Protein AF-A0A8S2SBJ3-F1 (afdb_monomer)

Mean predicted aligned error: 11.79 Å

Organism: NCBI:txid392030

Radius of gyration: 20.08 Å; Cα contacts (8 Å, |Δi|>4): 107; chains: 1; bounding box: 39×30×54 Å

Secondary structure (DSSP, 8-state):
---STTTTTPPPTTPEEEES-SSS-S-EEEEPPTTEESTTS-EETT-----HHHHHTTT--TTS-GGGSPPS--

Solvent-accessible surface area (backbone atoms only — not comparable to full-atom values): 4659 Å² total; per-residue (Å²): 135,60,48,30,68,88,51,80,42,43,34,33,86,80,21,48,62,46,60,82,37,95,87,72,42,85,47,52,48,43,51,52,44,91,60,34,36,67,81,27,18,76,42,50,69,88,61,78,78,71,48,69,61,69,65,43,53,80,57,53,55,92,88,51,60,79,92,72,50,68,77,91,72,133

Structure (mmCIF, N/CA/C/O backbone):
data_AF-A0A8S2SBJ3-F1
#
_entry.id   AF-A0A8S2SBJ3-F1
#
loop_
_atom_site.group_PDB
_atom_site.id
_atom_site.type_symbol
_atom_site.label_atom_id
_atom_site.label_alt_id
_atom_site.label_comp_id
_atom_site.label_asym_id
_atom_site.label_entity_id
_atom_site.label_seq_id
_atom_site.pdbx_PDB_ins_code
_atom_site.Cartn_x
_atom_site.Cartn_y
_atom_site.Cartn_z
_atom_site.occupancy
_atom_site.B_iso_or_equiv
_atom_site.auth_seq_id
_atom_site.auth_comp_id
_atom_site.auth_asym_id
_atom_site.auth_atom_id
_atom_site.pdbx_PDB_model_num
ATOM 1 N N . MET A 1 1 ? 20.354 -0.889 -2.953 1.00 53.12 1 MET A N 1
ATOM 2 C CA . MET A 1 1 ? 19.028 -1.308 -2.456 1.00 53.12 1 MET A CA 1
ATOM 3 C C . MET A 1 1 ? 18.109 -1.410 -3.665 1.00 53.12 1 MET A C 1
ATOM 5 O O . MET A 1 1 ? 18.069 -0.448 -4.419 1.00 53.12 1 MET A O 1
ATOM 9 N N . ARG A 1 2 ? 17.501 -2.572 -3.936 1.00 62.75 2 ARG A N 1
ATOM 10 C CA . ARG A 1 2 ? 16.721 -2.817 -5.164 1.00 62.75 2 ARG A CA 1
ATOM 11 C C . ARG A 1 2 ? 15.231 -2.678 -4.830 1.00 62.75 2 ARG A C 1
ATOM 13 O O . ARG A 1 2 ? 14.671 -3.532 -4.150 1.00 62.75 2 ARG A O 1
ATOM 20 N N . LEU A 1 3 ? 14.641 -1.550 -5.219 1.00 70.75 3 LEU A N 1
ATOM 21 C CA . LEU A 1 3 ? 13.216 -1.239 -5.050 1.00 70.75 3 LEU A CA 1
ATOM 22 C C . LEU A 1 3 ? 12.455 -1.751 -6.275 1.00 70.75 3 LEU A C 1
ATOM 24 O O . LEU A 1 3 ? 11.911 -0.971 -7.053 1.00 70.75 3 LEU A O 1
ATOM 28 N N . ASP A 1 4 ? 12.487 -3.060 -6.489 1.00 82.88 4 ASP A N 1
ATOM 29 C CA . ASP A 1 4 ? 11.840 -3.718 -7.619 1.00 82.88 4 ASP A CA 1
ATOM 30 C C . ASP A 1 4 ? 10.749 -4.684 -7.163 1.00 82.88 4 ASP A C 1
ATOM 32 O O . ASP A 1 4 ? 10.615 -4.994 -5.975 1.00 82.88 4 ASP A O 1
ATOM 36 N N . CYS A 1 5 ? 9.960 -5.155 -8.129 1.00 87.00 5 CYS A N 1
ATOM 37 C CA . CYS A 1 5 ? 8.836 -6.053 -7.876 1.00 87.00 5 CYS A CA 1
ATOM 38 C C . CYS A 1 5 ? 9.234 -7.442 -7.356 1.00 87.00 5 CYS A C 1
ATOM 40 O O . CYS A 1 5 ? 8.356 -8.217 -6.991 1.00 87.00 5 CYS A O 1
ATOM 42 N N . PHE A 1 6 ? 10.527 -7.768 -7.348 1.00 80.31 6 PHE A N 1
ATOM 43 C CA . PHE A 1 6 ? 11.057 -9.079 -6.962 1.00 80.31 6 PHE A CA 1
ATOM 44 C C . PHE A 1 6 ? 11.988 -8.999 -5.742 1.00 80.31 6 PHE A C 1
ATOM 46 O O . PHE A 1 6 ? 12.650 -9.976 -5.398 1.00 80.31 6 PHE A O 1
ATOM 53 N N . GLY A 1 7 ? 12.078 -7.822 -5.122 1.00 77.12 7 GLY A 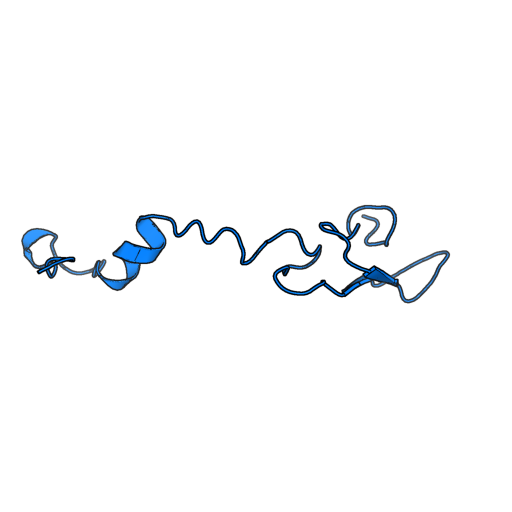N 1
ATOM 54 C CA . GLY A 1 7 ? 13.008 -7.513 -4.047 1.00 77.12 7 GLY A CA 1
ATOM 55 C C . GLY A 1 7 ? 12.305 -6.817 -2.891 1.00 77.12 7 GLY A C 1
ATOM 56 O O . GLY A 1 7 ? 11.321 -7.307 -2.351 1.00 77.12 7 GLY A O 1
ATOM 57 N N . GLN A 1 8 ? 12.812 -5.656 -2.473 1.00 71.25 8 GLN A N 1
ATOM 58 C CA . GLN A 1 8 ? 12.312 -4.974 -1.271 1.00 71.25 8 GLN A CA 1
ATOM 59 C C . GLN A 1 8 ? 10.975 -4.246 -1.453 1.00 71.25 8 GLN A C 1
ATOM 61 O O . GLN A 1 8 ? 10.502 -3.640 -0.497 1.00 71.25 8 GLN A O 1
ATOM 66 N N . ASN A 1 9 ? 10.370 -4.272 -2.640 1.00 77.12 9 ASN A N 1
ATOM 67 C CA . ASN A 1 9 ? 9.065 -3.660 -2.891 1.00 77.12 9 ASN A CA 1
ATOM 68 C C . ASN A 1 9 ? 8.033 -4.682 -3.389 1.00 77.12 9 ASN A C 1
ATOM 70 O O . ASN A 1 9 ? 7.113 -4.337 -4.128 1.00 77.12 9 ASN A O 1
ATOM 74 N N . GLU A 1 10 ? 8.186 -5.945 -2.982 1.00 87.25 10 GLU A N 1
ATOM 75 C CA . GLU A 1 10 ? 7.182 -6.973 -3.235 1.00 87.25 10 GLU A CA 1
ATOM 76 C C . GLU A 1 10 ? 5.846 -6.589 -2.580 1.00 87.25 10 GLU A C 1
ATOM 78 O O . GLU A 1 10 ? 5.770 -6.262 -1.391 1.00 87.25 10 GLU A O 1
ATOM 83 N N . CYS A 1 11 ? 4.782 -6.611 -3.379 1.00 93.88 11 CYS A N 1
ATOM 84 C CA . CYS A 1 11 ? 3.448 -6.275 -2.913 1.00 93.88 11 CYS A CA 1
ATOM 85 C C . CYS A 1 11 ? 2.846 -7.450 -2.139 1.00 93.88 11 CYS A C 1
ATOM 87 O O . CYS A 1 11 ? 2.721 -8.561 -2.648 1.00 93.88 11 CYS A O 1
ATOM 89 N N . GLN A 1 12 ? 2.415 -7.185 -0.913 1.00 93.31 12 GLN A N 1
ATOM 90 C CA . GLN A 1 12 ? 1.745 -8.142 -0.045 1.00 93.31 12 GLN A CA 1
ATOM 91 C C . GLN A 1 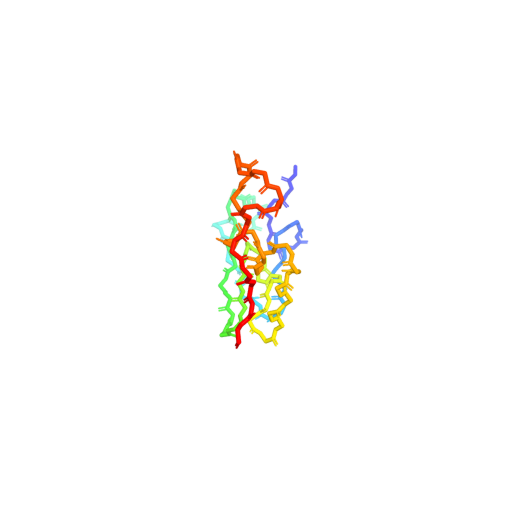12 ? 0.244 -8.209 -0.356 1.00 93.31 12 GLN A C 1
ATOM 93 O O . GLN A 1 12 ? -0.300 -7.400 -1.112 1.00 93.31 12 GLN A O 1
ATOM 98 N N . ASN A 1 13 ? -0.444 -9.178 0.254 1.00 94.75 13 ASN A N 1
ATOM 99 C CA . ASN A 1 13 ? -1.908 -9.284 0.247 1.00 94.75 13 ASN A CA 1
ATOM 100 C C . ASN A 1 13 ? -2.549 -9.272 -1.157 1.00 94.75 13 ASN A C 1
ATOM 102 O O . ASN A 1 13 ? -3.656 -8.772 -1.339 1.00 94.75 13 ASN A O 1
ATOM 106 N N . GLY A 1 14 ? -1.850 -9.820 -2.157 1.00 93.50 14 GLY A N 1
ATOM 107 C CA . GLY A 1 14 ? -2.332 -9.880 -3.540 1.00 93.50 14 GLY A CA 1
ATOM 108 C C . GLY A 1 14 ? -2.250 -8.554 -4.303 1.00 93.50 14 GLY A C 1
ATOM 109 O O . GLY A 1 14 ? -2.937 -8.397 -5.312 1.00 93.50 14 GLY A O 1
ATOM 110 N N . GLY A 1 15 ? -1.444 -7.596 -3.836 1.00 94.88 15 GLY A N 1
ATOM 111 C CA . GLY A 1 15 ? -1.161 -6.364 -4.569 1.00 94.88 15 GLY A CA 1
ATOM 112 C C . GLY A 1 15 ? -0.473 -6.623 -5.909 1.00 94.88 15 GLY A C 1
ATOM 113 O O . GLY A 1 15 ? 0.363 -7.517 -6.041 1.00 94.88 15 GLY A O 1
ATOM 114 N N . GLN A 1 16 ? -0.815 -5.820 -6.914 1.00 95.38 16 GLN A N 1
ATOM 115 C CA . GLN A 1 16 ? -0.161 -5.869 -8.219 1.00 95.38 16 GLN A CA 1
ATOM 116 C C . GLN A 1 16 ? 1.029 -4.916 -8.246 1.00 95.38 16 GLN A C 1
ATOM 118 O O . GLN A 1 16 ? 0.870 -3.721 -7.995 1.00 95.38 16 GLN A O 1
ATOM 123 N N . CYS A 1 17 ? 2.205 -5.438 -8.588 1.00 93.12 17 CYS A N 1
ATOM 124 C CA . CYS A 1 17 ? 3.407 -4.629 -8.720 1.00 93.12 17 CYS A CA 1
ATOM 125 C C . CYS A 1 17 ? 3.602 -4.129 -10.150 1.00 93.12 17 CYS A C 1
ATOM 127 O O . CYS A 1 17 ? 3.540 -4.904 -11.109 1.00 93.12 17 CYS A O 1
ATOM 129 N N . PHE A 1 18 ? 3.910 -2.842 -10.276 1.00 92.19 18 PHE A N 1
ATOM 130 C CA . PHE A 1 18 ? 4.320 -2.212 -11.523 1.00 92.19 18 PHE A CA 1
ATOM 131 C C . PHE A 1 18 ? 5.676 -1.548 -11.339 1.00 92.19 18 PHE A C 1
ATOM 133 O O . PHE A 1 18 ? 5.943 -0.944 -10.303 1.00 92.19 18 PHE A O 1
ATOM 140 N N . GLN A 1 19 ? 6.518 -1.634 -12.363 1.00 92.19 19 GLN 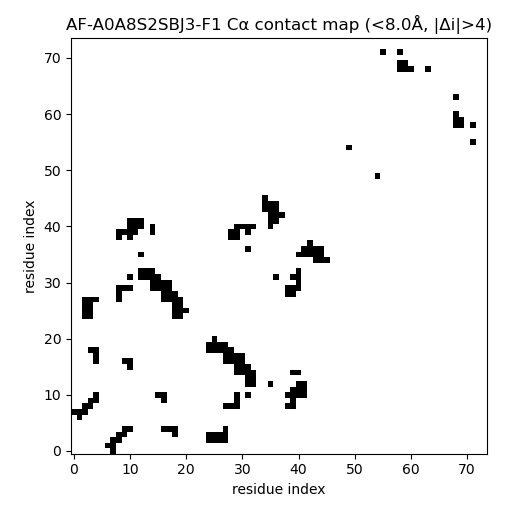A N 1
ATOM 141 C CA . GLN A 1 19 ? 7.824 -0.988 -12.391 1.00 92.19 19 GLN A CA 1
ATOM 142 C C . GLN A 1 19 ? 8.089 -0.382 -13.765 1.00 92.19 19 GLN A C 1
ATOM 144 O O . GLN A 1 19 ? 7.574 -0.863 -14.778 1.00 92.19 19 GLN A O 1
ATOM 149 N N . ASP A 1 20 ? 8.885 0.678 -13.782 1.00 88.88 20 ASP A N 1
ATOM 150 C CA . ASP A 1 20 ? 9.207 1.457 -14.977 1.00 88.88 20 ASP A CA 1
ATOM 151 C C . ASP A 1 20 ? 10.070 0.679 -15.985 1.00 88.88 20 ASP A C 1
ATOM 153 O O . ASP A 1 20 ? 9.839 0.743 -17.194 1.00 88.88 20 ASP A O 1
ATOM 157 N N . ASN A 1 21 ? 11.038 -0.100 -15.501 1.00 88.06 21 ASN A N 1
ATOM 158 C CA . ASN A 1 21 ? 11.940 -0.890 -16.333 1.00 88.06 21 ASN A CA 1
ATOM 159 C C . ASN A 1 21 ? 12.077 -2.326 -15.809 1.00 88.06 21 ASN A C 1
ATOM 161 O O . ASN A 1 21 ? 12.161 -2.569 -14.610 1.00 88.06 21 ASN A O 1
ATOM 165 N N . ARG A 1 22 ? 12.129 -3.313 -16.712 1.00 81.12 22 ARG A N 1
ATOM 166 C CA . ARG A 1 22 ? 12.254 -4.732 -16.331 1.00 81.12 22 ARG A CA 1
ATOM 167 C C . ARG A 1 22 ? 13.650 -5.140 -15.857 1.00 81.12 22 ARG A C 1
ATOM 169 O O . ARG A 1 22 ? 13.758 -6.056 -15.053 1.00 81.12 22 ARG A O 1
ATOM 176 N N . VAL A 1 23 ? 14.698 -4.503 -16.373 1.00 81.88 23 VAL A N 1
ATOM 177 C CA . VAL A 1 23 ? 16.104 -4.884 -16.151 1.00 81.88 23 VAL A CA 1
ATOM 178 C C . VAL A 1 23 ? 16.745 -4.027 -15.058 1.00 81.88 23 VAL A C 1
ATOM 180 O O . VAL A 1 23 ? 17.439 -4.550 -14.183 1.00 81.88 23 VAL A O 1
ATOM 183 N N . CYS A 1 24 ? 16.491 -2.718 -15.091 1.00 84.00 24 CYS A N 1
ATOM 184 C CA . CYS A 1 24 ? 17.007 -1.755 -14.119 1.00 84.00 24 CYS A CA 1
ATOM 185 C C . CYS A 1 24 ? 15.887 -0.806 -13.661 1.00 84.00 24 CYS A C 1
ATOM 187 O O . CYS A 1 24 ? 15.841 0.343 -14.102 1.00 84.00 24 CYS A O 1
ATOM 189 N N . PRO A 1 25 ? 14.938 -1.302 -12.852 1.00 84.88 25 PRO A N 1
ATOM 190 C CA . PRO A 1 25 ? 13.850 -0.485 -12.326 1.00 84.88 25 PRO A CA 1
ATOM 191 C C . PRO A 1 25 ? 14.388 0.621 -11.417 1.00 84.88 25 PRO A C 1
ATOM 193 O O . PRO A 1 25 ? 15.172 0.352 -10.501 1.00 84.88 25 PRO A O 1
ATOM 196 N N . GLN A 1 26 ? 13.955 1.858 -11.657 1.00 84.94 26 GLN A N 1
ATOM 197 C CA . GLN A 1 26 ? 14.225 2.984 -10.759 1.00 84.94 26 GLN A CA 1
ATOM 198 C C . GLN A 1 26 ? 13.067 3.214 -9.792 1.00 84.94 26 GLN A C 1
ATOM 200 O O . GLN A 1 26 ? 13.282 3.686 -8.674 1.00 84.94 26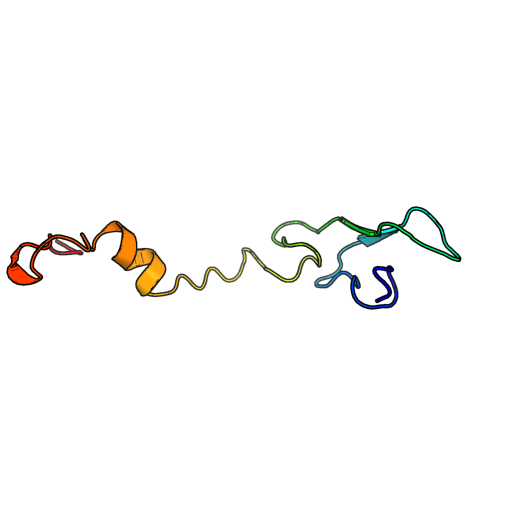 GLN A O 1
ATOM 205 N N . VAL A 1 27 ? 11.850 2.869 -10.215 1.00 85.06 27 VAL A N 1
ATOM 206 C CA . VAL A 1 27 ? 10.632 3.049 -9.429 1.00 85.06 27 VAL A CA 1
ATOM 207 C C . VAL A 1 27 ? 9.761 1.806 -9.550 1.00 85.06 27 VAL A C 1
ATOM 209 O O . VAL A 1 27 ? 9.537 1.286 -10.643 1.00 85.06 27 VAL A O 1
ATOM 212 N N . SER A 1 28 ? 9.216 1.369 -8.418 1.00 90.56 28 SER A N 1
ATOM 213 C CA . SER A 1 28 ? 8.143 0.380 -8.360 1.00 90.56 28 SER A CA 1
ATOM 214 C C . SER A 1 28 ? 7.004 0.872 -7.474 1.00 90.56 28 SER A C 1
ATOM 216 O O . SER A 1 28 ? 7.218 1.615 -6.512 1.00 90.56 28 SER A O 1
ATOM 218 N N . ILE A 1 29 ? 5.784 0.472 -7.820 1.00 91.75 29 ILE A N 1
ATOM 219 C CA . ILE A 1 29 ? 4.563 0.821 -7.101 1.00 91.75 29 ILE A CA 1
ATOM 220 C C . ILE A 1 29 ? 3.657 -0.399 -6.968 1.00 91.75 29 ILE A C 1
ATOM 222 O O . ILE A 1 29 ? 3.518 -1.193 -7.900 1.00 91.75 29 ILE A O 1
ATOM 226 N N . CYS A 1 30 ? 3.005 -0.506 -5.814 1.00 94.12 30 CYS A N 1
ATOM 227 C CA . CYS A 1 30 ? 1.969 -1.491 -5.560 1.00 94.12 30 CYS A CA 1
ATOM 228 C C . CYS A 1 30 ? 0.580 -0.881 -5.744 1.00 94.12 30 CYS A C 1
ATOM 230 O O . CYS A 1 30 ? 0.230 0.114 -5.108 1.00 94.12 30 CYS A O 1
ATOM 232 N N . VAL A 1 31 ? -0.234 -1.514 -6.584 1.00 96.12 31 VAL A N 1
ATOM 233 C CA . VAL A 1 31 ? -1.674 -1.262 -6.653 1.00 96.12 31 VAL A CA 1
ATOM 234 C C . VAL A 1 31 ? -2.362 -2.246 -5.719 1.00 96.12 31 VAL A C 1
ATOM 236 O O . VAL A 1 31 ? -2.360 -3.456 -5.957 1.00 96.12 31 VAL A O 1
ATOM 239 N N . CYS A 1 32 ? -2.926 -1.721 -4.634 1.00 96.44 32 CYS A N 1
ATOM 240 C CA . CYS A 1 32 ? -3.513 -2.544 -3.586 1.00 96.44 32 CYS A CA 1
ATOM 241 C C . CYS A 1 32 ? -4.960 -2.944 -3.898 1.00 96.44 32 CYS A C 1
ATOM 243 O O . CYS A 1 32 ? -5.735 -2.125 -4.403 1.00 96.44 32 CYS A O 1
ATOM 245 N N . PRO A 1 33 ? -5.359 -4.182 -3.557 1.00 96.00 33 PRO A N 1
ATOM 246 C CA . PRO A 1 33 ? -6.756 -4.582 -3.585 1.00 96.00 33 PRO A CA 1
ATOM 247 C C . PRO A 1 33 ? -7.561 -3.837 -2.513 1.00 96.00 33 PRO A C 1
ATOM 249 O O . PRO A 1 33 ? -7.015 -3.179 -1.622 1.00 96.00 33 PRO A O 1
ATOM 252 N N . ARG A 1 34 ? -8.894 -3.945 -2.593 1.00 94.19 34 ARG A N 1
ATOM 253 C CA . ARG A 1 34 ? -9.785 -3.338 -1.594 1.00 94.19 34 ARG A CA 1
ATOM 254 C C . ARG A 1 34 ? -9.386 -3.779 -0.188 1.00 94.19 34 ARG A C 1
ATOM 256 O O . ARG A 1 34 ? -9.060 -4.941 0.022 1.00 94.19 34 ARG A O 1
ATOM 263 N N . CYS A 1 35 ? -9.479 -2.843 0.754 1.00 91.38 35 CYS A N 1
ATOM 264 C CA . CYS A 1 35 ? -9.194 -3.064 2.172 1.00 91.38 35 CYS A CA 1
ATOM 265 C C . CYS A 1 35 ? -7.717 -3.313 2.518 1.00 91.38 35 CYS A C 1
ATOM 267 O O . CYS A 1 35 ? -7.428 -3.670 3.658 1.00 91.38 35 CYS A O 1
ATOM 269 N N . TYR A 1 36 ? -6.785 -3.060 1.592 1.00 93.31 36 TYR A N 1
ATOM 270 C CA . TYR A 1 36 ? -5.346 -3.067 1.857 1.00 93.31 36 TYR A CA 1
ATOM 271 C C . TYR A 1 36 ? -4.687 -1.753 1.441 1.00 93.31 36 TYR A C 1
ATOM 273 O O . TYR A 1 36 ? -5.132 -1.092 0.503 1.00 93.31 36 TYR A O 1
ATOM 281 N N . TYR A 1 37 ? -3.639 -1.353 2.159 1.00 92.12 37 TYR A N 1
ATOM 282 C CA . TYR A 1 37 ? -2.944 -0.084 1.941 1.00 92.12 37 TYR A CA 1
ATOM 283 C C . TYR A 1 37 ? -1.500 -0.113 2.467 1.00 92.12 37 TYR A C 1
ATOM 285 O O . TYR A 1 37 ? -1.052 -1.086 3.075 1.00 92.12 37 TYR A O 1
ATOM 293 N N . GLY A 1 38 ? -0.769 0.978 2.229 1.00 90.50 38 GLY A N 1
ATOM 294 C CA . GLY A 1 38 ? 0.668 1.083 2.488 1.00 90.50 38 GLY A CA 1
ATOM 295 C C . GLY A 1 38 ? 1.495 0.840 1.225 1.00 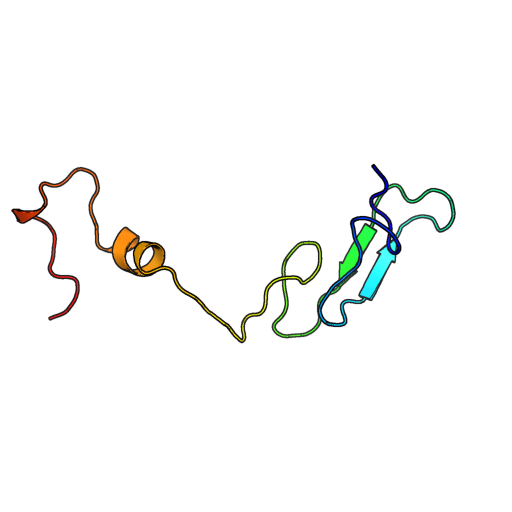90.50 38 GLY A C 1
ATOM 296 O O . GLY A 1 38 ? 0.972 0.398 0.206 1.00 90.50 38 GLY A O 1
ATOM 297 N N . VAL A 1 39 ? 2.793 1.148 1.292 1.00 90.12 39 VAL A N 1
ATOM 298 C CA . VAL A 1 39 ? 3.715 1.068 0.142 1.00 90.12 39 VAL A CA 1
ATOM 299 C C . VAL A 1 39 ? 3.802 -0.336 -0.471 1.00 90.12 39 VAL A C 1
ATOM 301 O O . VAL A 1 39 ? 3.970 -0.458 -1.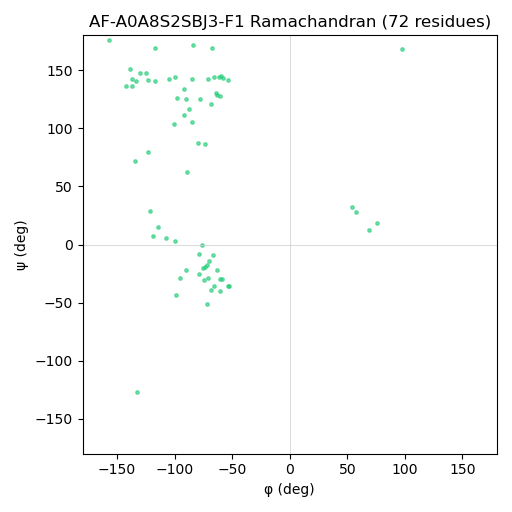677 1.00 90.12 39 VAL A O 1
ATOM 304 N N . GLN A 1 40 ? 3.610 -1.376 0.341 1.00 92.81 40 GLN A N 1
ATOM 305 C CA 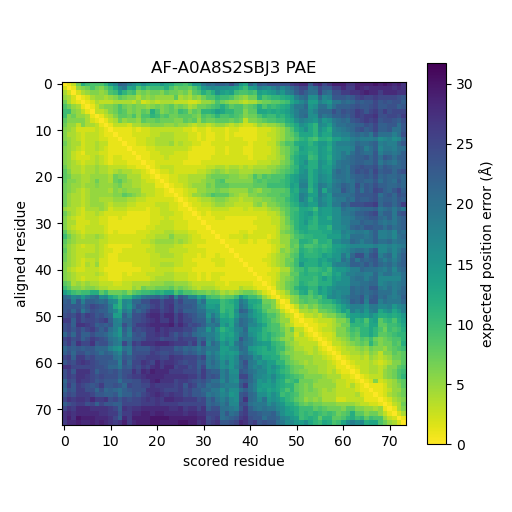. GLN A 1 40 ? 3.602 -2.780 -0.077 1.00 92.81 40 GLN A CA 1
ATOM 306 C C . GLN A 1 40 ? 2.222 -3.424 0.099 1.00 92.81 40 GLN A C 1
ATOM 308 O O . GLN A 1 40 ? 2.121 -4.644 0.120 1.00 92.81 40 GLN A O 1
ATOM 313 N N . CYS A 1 41 ? 1.149 -2.651 0.295 1.00 94.19 41 CYS A N 1
ATOM 314 C CA . CYS A 1 41 ? -0.164 -3.191 0.674 1.00 94.19 41 CYS A CA 1
ATOM 315 C C . CYS A 1 41 ? -0.135 -4.020 1.974 1.00 94.19 41 CYS A C 1
ATOM 317 O O . CYS A 1 41 ? -0.937 -4.937 2.147 1.00 94.19 41 CYS A O 1
ATOM 319 N N . GLN A 1 42 ? 0.801 -3.726 2.883 1.00 91.94 42 GLN A N 1
ATOM 320 C CA . GLN A 1 42 ? 1.052 -4.524 4.085 1.00 91.94 42 GLN A CA 1
ATOM 321 C C . GLN A 1 42 ? -0.005 -4.340 5.181 1.00 91.94 42 GLN A C 1
ATOM 323 O O . GLN A 1 42 ? -0.134 -5.179 6.070 1.00 91.94 42 GLN A O 1
ATOM 328 N N . PHE A 1 43 ? -0.761 -3.244 5.142 1.00 90.38 43 PHE A N 1
ATOM 329 C CA . PHE A 1 43 ? -1.782 -2.950 6.139 1.00 90.38 43 PHE A CA 1
ATOM 330 C C . PHE A 1 43 ? -3.160 -3.330 5.618 1.00 90.38 43 PHE A C 1
ATOM 332 O O . PHE A 1 43 ? -3.454 -3.141 4.440 1.00 90.38 43 PHE A O 1
ATOM 339 N N . SER A 1 44 ? -4.015 -3.826 6.511 1.00 89.88 44 SER A N 1
ATOM 340 C CA . SER A 1 44 ? -5.397 -4.177 6.198 1.00 89.88 44 SER A CA 1
ATOM 341 C C . SER A 1 44 ? -6.371 -3.322 6.994 1.00 89.88 44 SER A C 1
ATOM 343 O O . SER A 1 44 ? -6.180 -3.097 8.186 1.00 89.88 44 SER A O 1
ATOM 345 N N . THR A 1 45 ? -7.467 -2.908 6.364 1.00 82.56 45 THR A N 1
ATOM 346 C CA . THR A 1 45 ? -8.587 -2.253 7.053 1.00 82.56 45 THR A CA 1
ATOM 347 C C . THR A 1 45 ? -9.490 -3.250 7.784 1.00 82.56 45 THR A C 1
ATOM 349 O O . THR A 1 45 ? -10.379 -2.824 8.514 1.00 82.56 45 THR A O 1
ATOM 352 N N . HIS A 1 46 ? -9.296 -4.564 7.602 1.00 77.81 46 HIS A N 1
ATOM 353 C CA . HIS A 1 46 ? -10.040 -5.598 8.336 1.00 77.81 46 HIS A CA 1
ATOM 354 C C . HIS A 1 46 ? -9.587 -5.734 9.797 1.00 77.81 46 HIS A C 1
ATOM 356 O O . HIS A 1 46 ? -10.329 -6.265 10.619 1.00 77.81 46 HIS A O 1
ATOM 362 N N . GLY A 1 47 ? -8.392 -5.239 10.125 1.00 64.25 47 GLY A N 1
ATOM 363 C CA . GLY A 1 47 ? -7.838 -5.229 11.474 1.00 64.25 47 GLY A CA 1
ATOM 364 C C . GLY A 1 47 ? -7.490 -3.812 11.901 1.00 64.25 47 GLY A C 1
ATOM 365 O O . GLY A 1 47 ? -6.327 -3.425 11.862 1.00 64.25 47 GLY A O 1
ATOM 366 N N . PHE A 1 48 ? -8.479 -3.028 12.333 1.00 62.91 48 PHE A N 1
ATOM 367 C CA . PHE A 1 48 ? -8.190 -1.807 13.084 1.00 62.91 48 PHE A CA 1
ATOM 368 C C . PHE A 1 48 ? -7.747 -2.195 14.500 1.00 62.91 48 PHE A C 1
ATOM 370 O O . PHE A 1 48 ? -8.556 -2.260 15.423 1.00 62.91 48 PHE A O 1
ATOM 377 N N . SER A 1 49 ? -6.452 -2.456 14.690 1.00 59.31 49 SER A N 1
ATOM 378 C CA . SER A 1 49 ? -5.858 -2.398 16.024 1.00 59.31 49 SER A CA 1
ATOM 379 C C . SER A 1 49 ? -5.599 -0.930 16.343 1.00 59.31 49 SER A C 1
ATOM 381 O O . SER A 1 49 ? -4.536 -0.383 16.044 1.00 59.31 49 SER A O 1
ATOM 383 N N . LEU A 1 50 ? -6.596 -0.252 16.901 1.00 60.94 50 LEU A N 1
ATOM 384 C CA . LEU A 1 50 ? -6.331 1.023 17.545 1.00 60.94 50 LEU A CA 1
ATOM 385 C C . LEU A 1 50 ? -5.498 0.712 18.787 1.00 60.94 50 LEU A C 1
ATOM 387 O O . LEU A 1 50 ? -5.931 -0.062 19.644 1.00 60.94 50 LEU A O 1
ATOM 391 N N . SER A 1 51 ? -4.292 1.273 18.880 1.00 68.69 51 SER A N 1
ATOM 392 C CA . SER A 1 51 ? -3.613 1.267 20.171 1.00 68.69 51 SER A CA 1
ATOM 393 C C . SER A 1 51 ? -4.505 2.009 21.164 1.00 68.69 51 SER A C 1
ATOM 395 O O . SER A 1 51 ? -5.181 2.978 20.801 1.00 68.69 51 SER A O 1
ATOM 397 N N . LEU A 1 52 ? -4.519 1.560 22.421 1.00 65.94 52 LEU A N 1
ATOM 398 C CA . LEU A 1 52 ? -5.226 2.285 23.478 1.00 65.94 52 LEU A CA 1
ATOM 399 C C . LEU A 1 52 ? -4.766 3.753 23.496 1.00 65.94 52 LEU A C 1
ATOM 401 O O . LEU A 1 52 ? -5.578 4.659 23.648 1.00 65.94 52 LEU A O 1
ATOM 405 N N . ASP A 1 53 ? -3.482 3.979 23.211 1.00 66.12 53 ASP A N 1
ATOM 406 C CA . ASP A 1 53 ? -2.888 5.299 23.040 1.00 66.12 53 ASP A CA 1
ATOM 407 C C . ASP A 1 53 ? -3.518 6.088 21.890 1.00 66.12 53 ASP A C 1
ATOM 409 O O . ASP A 1 53 ? -3.755 7.273 22.062 1.00 66.12 53 ASP A O 1
ATOM 413 N N . ALA A 1 54 ? -3.841 5.494 20.738 1.00 69.94 54 ALA A N 1
ATOM 414 C CA . ALA A 1 54 ? -4.478 6.215 19.632 1.00 69.94 54 ALA A CA 1
ATOM 415 C C . ALA A 1 54 ? -5.898 6.688 19.989 1.00 69.94 54 ALA A C 1
ATOM 417 O O . ALA A 1 54 ? -6.298 7.784 19.600 1.00 69.94 54 ALA A O 1
ATOM 418 N N . ILE A 1 55 ? -6.635 5.889 20.766 1.00 72.12 55 ILE A N 1
ATOM 419 C CA . ILE A 1 55 ? -7.973 6.245 21.260 1.00 72.12 55 ILE A CA 1
ATOM 420 C C . ILE A 1 55 ? -7.860 7.324 22.341 1.00 72.12 55 ILE A C 1
ATOM 422 O O . ILE A 1 55 ? -8.509 8.366 22.271 1.00 72.12 55 ILE A O 1
ATOM 426 N N . LEU A 1 56 ? -7.012 7.094 23.344 1.00 71.19 56 LEU A N 1
ATOM 427 C CA . LEU A 1 56 ? -6.917 7.959 24.515 1.00 71.19 56 LEU A CA 1
ATOM 428 C C . LEU A 1 56 ? -6.119 9.238 24.252 1.00 71.19 56 LEU A C 1
ATOM 430 O O . LEU A 1 56 ? -6.386 10.238 24.909 1.00 71.19 56 LEU A O 1
ATOM 434 N N . SER A 1 57 ? -5.194 9.270 23.289 1.00 70.25 57 SER A N 1
ATOM 435 C CA . SER A 1 57 ? -4.380 10.464 22.996 1.00 70.25 57 SER A CA 1
ATOM 436 C C . SER A 1 57 ? -5.222 11.666 22.584 1.00 70.25 57 SER A C 1
ATOM 438 O O . SER A 1 57 ? -4.838 12.795 22.871 1.00 70.25 57 SER A O 1
ATOM 440 N N . TYR A 1 58 ? -6.383 11.452 21.958 1.00 70.75 58 TYR A N 1
ATOM 441 C CA . TYR A 1 58 ? -7.305 12.550 21.661 1.00 70.75 58 TYR A CA 1
ATOM 442 C C . TYR A 1 58 ? -7.991 13.098 22.926 1.00 70.75 58 TYR A C 1
ATOM 444 O O . TYR A 1 58 ? -8.322 14.281 23.006 1.00 70.75 58 TYR A O 1
ATOM 452 N N . HIS A 1 59 ? -8.171 12.250 23.941 1.00 76.00 59 HIS A N 1
ATOM 453 C CA . HIS A 1 59 ? -8.791 12.606 25.218 1.00 76.00 59 HIS A CA 1
ATOM 454 C C . HIS A 1 59 ? -7.783 13.104 26.268 1.00 76.00 59 HIS A C 1
ATOM 456 O O . HIS A 1 59 ? -8.168 13.828 27.188 1.00 76.00 59 HIS A O 1
ATOM 462 N N . ILE A 1 60 ? -6.498 12.769 26.130 1.00 78.31 60 ILE A N 1
ATOM 463 C CA . ILE A 1 60 ? -5.427 13.183 27.039 1.00 78.31 60 ILE A CA 1
ATOM 464 C C . ILE A 1 60 ? -4.868 14.535 26.593 1.00 78.31 60 ILE A C 1
ATOM 466 O O . ILE A 1 60 ? -4.232 14.665 25.552 1.00 78.31 60 ILE A O 1
ATOM 470 N N . LYS A 1 61 ? -5.020 15.559 27.432 1.00 84.81 61 LYS A N 1
ATOM 471 C CA . LYS A 1 61 ? -4.374 16.864 27.242 1.00 84.81 61 LYS A CA 1
ATOM 472 C C . LYS A 1 61 ? -2.957 16.822 27.833 1.00 84.81 61 LYS A C 1
ATOM 474 O O . LYS A 1 61 ? -2.839 16.939 29.050 1.00 84.81 61 LYS A O 1
ATOM 479 N N . PRO A 1 62 ? -1.863 16.761 27.050 1.00 77.12 62 PRO A N 1
ATOM 480 C CA . PRO A 1 62 ? -0.516 16.501 27.588 1.00 77.12 62 PRO A CA 1
ATOM 481 C C . PRO A 1 62 ? -0.020 17.583 28.557 1.00 77.12 62 PRO A C 1
ATOM 483 O O . PRO A 1 62 ? 0.869 17.358 29.369 1.00 77.12 62 PRO A O 1
ATOM 486 N N . ARG A 1 63 ? -0.594 18.786 28.451 1.00 83.31 63 ARG A N 1
ATOM 487 C CA . ARG A 1 63 ? -0.244 19.963 29.254 1.00 83.31 63 ARG A CA 1
ATOM 488 C C . ARG A 1 63 ? -1.199 20.223 30.418 1.00 83.31 63 ARG A C 1
ATOM 490 O O . ARG A 1 63 ? -1.047 21.229 31.104 1.00 83.31 63 ARG A O 1
ATOM 497 N N . ALA A 1 64 ? -2.190 19.363 30.640 1.00 81.69 64 ALA A N 1
ATOM 498 C CA . ALA A 1 64 ? -3.080 19.472 31.787 1.00 81.69 64 ALA A CA 1
ATOM 499 C C . ALA A 1 64 ? -2.727 18.412 32.835 1.00 81.69 64 ALA A C 1
ATOM 501 O O . ALA A 1 64 ? -2.391 17.273 32.513 1.00 81.69 64 ALA A O 1
ATOM 502 N N . ASN A 1 65 ? -2.821 18.792 34.110 1.00 85.31 65 ASN A N 1
ATOM 503 C CA . ASN A 1 65 ? -2.637 17.854 35.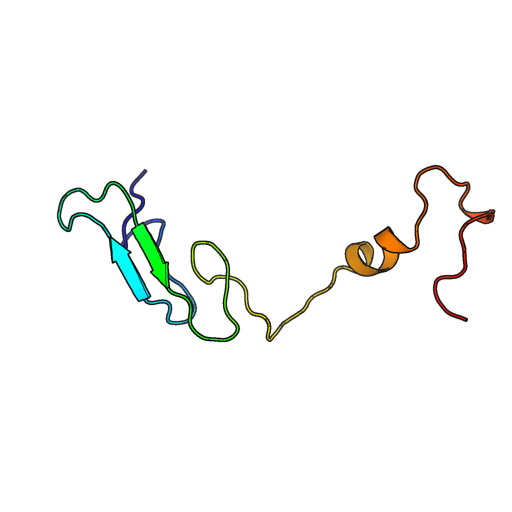212 1.00 85.31 65 ASN A CA 1
ATOM 504 C C . ASN A 1 65 ? -3.637 16.691 35.095 1.00 85.31 65 ASN A C 1
ATOM 506 O O . ASN A 1 65 ? -4.793 16.914 34.736 1.00 85.31 65 ASN A O 1
ATOM 510 N N . ILE A 1 66 ? -3.211 15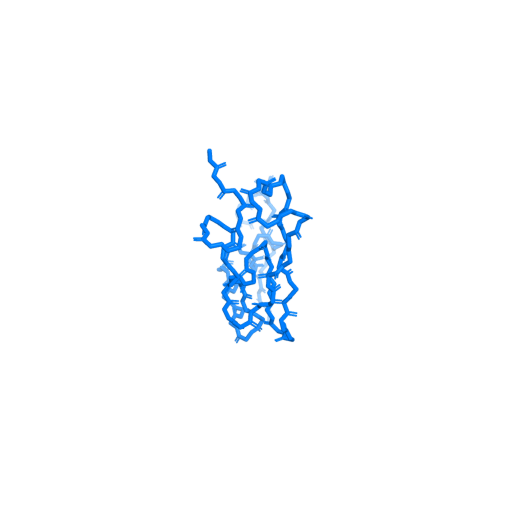.478 35.457 1.00 80.25 66 ILE A N 1
ATOM 511 C CA . ILE A 1 66 ? -4.027 14.259 35.369 1.00 80.25 66 ILE A CA 1
ATOM 512 C C . ILE A 1 66 ? -5.384 14.391 36.078 1.00 80.25 66 ILE A C 1
ATOM 514 O O . ILE A 1 66 ? -6.396 13.936 35.560 1.00 80.25 66 ILE A O 1
ATOM 518 N N . ARG A 1 67 ? -5.441 15.108 37.209 1.00 82.81 67 ARG A N 1
ATOM 519 C CA . ARG A 1 67 ? -6.682 15.344 37.970 1.00 82.81 67 ARG A CA 1
ATOM 520 C C . ARG A 1 67 ? -7.668 16.282 37.267 1.00 82.81 67 ARG A C 1
ATOM 522 O O . ARG A 1 67 ? -8.807 16.391 37.700 1.00 82.81 67 ARG A O 1
ATOM 529 N N . LYS A 1 68 ? -7.216 17.000 36.236 1.00 85.69 68 LYS A N 1
ATOM 530 C CA . LYS A 1 68 ? -8.013 17.935 35.426 1.00 85.69 68 LYS A CA 1
ATOM 531 C C . LYS A 1 68 ? -8.319 17.384 34.028 1.00 85.69 68 LYS A C 1
ATOM 533 O O . LYS A 1 68 ? -8.835 18.126 33.193 1.00 85.69 68 LYS A O 1
ATOM 538 N N . GLN A 1 69 ? -7.961 16.130 33.744 1.00 83.44 69 GLN A N 1
ATOM 539 C CA . GLN A 1 69 ? -8.328 15.489 32.485 1.00 83.44 69 GLN A CA 1
ATOM 540 C C . GLN A 1 69 ? -9.831 15.189 32.467 1.00 83.44 69 GLN A C 1
ATOM 542 O O . GLN A 1 69 ? -10.387 14.827 33.505 1.00 83.44 69 GLN A O 1
ATOM 547 N N . PRO A 1 70 ? -10.500 15.339 31.315 1.00 76.69 70 PRO A N 1
ATOM 548 C CA . PRO A 1 70 ? -11.876 14.887 31.164 1.00 76.69 70 PRO A CA 1
ATOM 549 C C . PRO A 1 70 ? -11.949 13.353 31.266 1.00 76.69 70 PRO A C 1
ATOM 551 O O . PRO A 1 70 ? -11.049 12.651 30.805 1.00 76.69 70 PRO A O 1
ATOM 554 N N . LEU A 1 71 ? -13.022 12.832 31.870 1.00 70.88 71 LEU A N 1
ATOM 555 C CA . LEU A 1 71 ? -13.307 11.395 31.893 1.00 70.88 71 LEU A CA 1
ATOM 556 C C . LEU A 1 71 ? -13.541 10.905 30.458 1.00 70.88 71 LEU A C 1
ATOM 558 O O . LEU A 1 71 ? -14.322 11.500 29.719 1.00 70.88 71 LEU A O 1
ATOM 562 N N . ALA A 1 72 ? -12.842 9.838 30.065 1.00 63.41 72 ALA A N 1
ATOM 563 C CA . ALA A 1 72 ? -12.892 9.314 28.699 1.00 63.41 72 ALA A CA 1
ATOM 564 C C . ALA A 1 72 ? -14.224 8.613 28.362 1.00 63.41 72 ALA A C 1
ATOM 566 O O . ALA A 1 72 ? -14.528 8.429 27.189 1.00 63.41 72 ALA A O 1
ATOM 567 N N . VAL A 1 73 ? -15.020 8.238 29.368 1.00 55.25 73 VAL A N 1
ATOM 568 C CA . VAL A 1 73 ? -16.342 7.617 29.214 1.00 55.25 73 VAL A CA 1
ATOM 569 C C . VAL A 1 73 ? -17.256 8.163 30.310 1.00 55.25 73 VAL A C 1
ATOM 571 O O . VAL A 1 73 ? -16.818 8.293 31.457 1.00 55.25 73 VAL A O 1
ATOM 574 N N . GLN A 1 74 ? -18.492 8.496 29.945 1.00 54.50 74 GLN A N 1
ATOM 575 C CA . GLN A 1 74 ? -19.559 8.923 30.846 1.00 54.50 74 GLN A CA 1
ATOM 576 C C . GLN A 1 74 ? -20.723 7.938 30.753 1.00 54.50 74 GLN A C 1
ATOM 578 O O . GLN A 1 74 ? -20.976 7.458 29.625 1.00 54.50 74 GLN A O 1
#

Sequence (74 aa):
MRLDCFGQNECQNGGQCFQDNRVCPQVSICVCPRCYYGVQCQFSTHGFSLSLDAILSYHIKPRANIRKQPLAVQ

Foldseek 3Di:
DQCACVPPQPAPPPWDKDFDDDPRGPDIATDEDPQFDDRRSPDGVVDPPDPPCNLCVVQDDPPDDPVPGDDSPD

pLDDT: mean 81.48, std 11.6, range [53.12, 96.44]

InterPro domains:
  IPR000742 EGF-like domain [PS00022] (30-41)

Nearest PDB structures (foldseek):
  9b3g-assembly1_A  TM=7.755E-01  e=1.419E-02  Homo sapiens
  4z6a-assembly1_L  TM=8.597E-01  e=3.141E-02  Homo sapiens
  3ltg-assembly1_D  TM=7.646E-01  e=1.779E-01  Drosophila melanogaster
  3ltf-assembly1_B  TM=7.746E-01  e=2.553E-01  Drosophila melanogaster
  3ca7-assembly1_A  TM=7.702E-01  e=2.950E-01  unclassified